Protein AF-A0A168PFU2-F1 (afdb_monomer_lite)

Organism: Absidia glauca (NCBI:txid4829)

Structure (mmCIF, N/CA/C/O backbone):
data_AF-A0A168PFU2-F1
#
_entry.id   AF-A0A168PFU2-F1
#
loop_
_atom_site.group_PDB
_atom_site.id
_atom_site.type_symbol
_atom_site.label_atom_id
_atom_site.label_alt_id
_atom_site.label_comp_id
_atom_site.label_asym_id
_atom_site.label_entity_id
_atom_site.label_seq_id
_atom_site.pdbx_PDB_ins_code
_atom_site.Cartn_x
_atom_site.Cartn_y
_atom_site.Cartn_z
_atom_site.occupancy
_atom_site.B_iso_or_equiv
_atom_site.auth_seq_id
_atom_site.auth_comp_id
_atom_site.auth_asym_id
_atom_site.auth_atom_id
_atom_site.pdbx_PDB_model_num
ATOM 1 N N . MET A 1 1 ? 5.784 -24.349 9.246 1.00 39.31 1 MET A N 1
ATOM 2 C CA . MET A 1 1 ? 5.633 -22.880 9.315 1.00 39.31 1 MET A CA 1
ATOM 3 C C . MET A 1 1 ? 5.345 -22.385 7.909 1.00 39.31 1 MET A C 1
ATOM 5 O O . MET A 1 1 ? 6.235 -22.406 7.074 1.00 39.31 1 MET A O 1
ATOM 9 N N . THR A 1 2 ? 4.092 -22.064 7.595 1.00 44.00 2 THR A N 1
ATOM 10 C CA . THR A 1 2 ? 3.728 -21.506 6.287 1.00 44.00 2 THR A CA 1
ATOM 11 C C . THR A 1 2 ? 4.216 -20.063 6.241 1.00 44.00 2 THR A C 1
ATOM 13 O O . THR A 1 2 ? 3.735 -19.242 7.022 1.00 44.00 2 THR A O 1
ATOM 16 N N . HIS A 1 3 ? 5.179 -19.749 5.374 1.00 52.88 3 HIS A N 1
ATOM 17 C CA . HIS A 1 3 ? 5.513 -18.361 5.071 1.00 52.88 3 HIS A CA 1
ATOM 18 C C . HIS A 1 3 ? 4.247 -17.691 4.533 1.00 52.88 3 HIS A C 1
ATOM 20 O O . HIS A 1 3 ? 3.799 -17.985 3.427 1.00 52.88 3 HIS A O 1
ATOM 26 N N . SER A 1 4 ? 3.616 -16.845 5.343 1.00 64.62 4 SER A N 1
ATOM 27 C CA . SER A 1 4 ? 2.518 -16.016 4.876 1.00 64.62 4 SER A CA 1
ATOM 28 C C . SER A 1 4 ? 3.101 -15.039 3.855 1.00 64.62 4 SER A C 1
ATOM 30 O O . SER A 1 4 ? 3.954 -14.216 4.186 1.00 64.62 4 SER A O 1
ATOM 32 N N . ASN A 1 5 ? 2.681 -15.168 2.594 1.00 76.50 5 ASN A N 1
ATOM 33 C CA . ASN A 1 5 ? 3.020 -14.254 1.500 1.00 76.50 5 ASN A CA 1
ATOM 34 C C . ASN A 1 5 ? 2.339 -12.895 1.733 1.00 76.50 5 ASN A C 1
ATOM 36 O O . ASN A 1 5 ? 1.394 -12.518 1.044 1.00 76.50 5 ASN A O 1
ATOM 40 N N . VAL A 1 6 ? 2.769 -12.178 2.769 1.00 87.38 6 VAL A N 1
ATOM 41 C CA . VAL A 1 6 ? 2.272 -10.842 3.087 1.00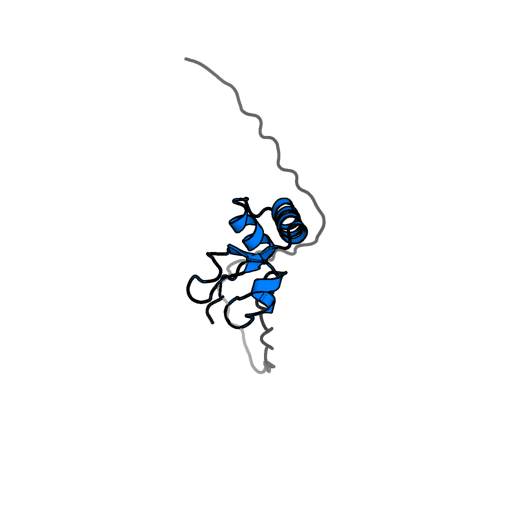 87.38 6 VAL A CA 1
ATOM 42 C C . VAL A 1 6 ? 3.024 -9.844 2.219 1.00 87.38 6 VAL A C 1
ATOM 44 O O . VAL A 1 6 ? 4.255 -9.781 2.246 1.00 87.38 6 VAL A O 1
ATOM 47 N N . LEU A 1 7 ? 2.278 -9.052 1.454 1.00 93.00 7 LEU A N 1
ATOM 48 C CA . LEU A 1 7 ? 2.841 -7.972 0.654 1.00 93.00 7 LEU A CA 1
ATOM 49 C C . LEU A 1 7 ? 3.482 -6.909 1.550 1.00 93.00 7 LEU A C 1
ATOM 51 O O . LEU A 1 7 ? 3.037 -6.642 2.662 1.00 93.00 7 LEU A O 1
ATOM 55 N N . THR A 1 8 ? 4.506 -6.234 1.046 1.00 95.19 8 THR A N 1
ATOM 56 C CA . THR A 1 8 ? 4.951 -4.979 1.664 1.00 95.19 8 THR A CA 1
ATOM 57 C C . THR A 1 8 ? 3.962 -3.858 1.385 1.00 95.19 8 THR A C 1
ATOM 59 O O . THR A 1 8 ? 3.278 -3.867 0.362 1.00 95.19 8 THR A O 1
ATOM 62 N N . LEU A 1 9 ? 3.972 -2.819 2.221 1.00 96.25 9 LEU A N 1
ATOM 63 C CA . LEU A 1 9 ? 3.151 -1.625 2.022 1.00 96.25 9 LEU A CA 1
ATOM 64 C C . LEU A 1 9 ? 3.337 -1.033 0.621 1.00 96.25 9 LEU A C 1
ATOM 66 O O . LEU A 1 9 ? 2.360 -0.704 -0.035 1.00 96.25 9 LEU A O 1
ATOM 70 N N . GLY A 1 10 ? 4.577 -0.949 0.129 1.00 96.38 10 GLY A N 1
ATOM 71 C CA . GLY A 1 10 ? 4.838 -0.442 -1.220 1.00 96.38 10 GLY A CA 1
ATOM 72 C C . GLY A 1 10 ? 4.195 -1.295 -2.318 1.00 96.38 10 GLY A C 1
ATOM 73 O O . GLY A 1 10 ? 3.619 -0.744 -3.247 1.00 96.38 10 GLY A O 1
ATOM 74 N N . GLN A 1 11 ? 4.266 -2.627 -2.205 1.00 96.31 11 GLN A N 1
ATOM 75 C CA . GLN A 1 11 ? 3.619 -3.537 -3.163 1.00 96.31 11 GLN A CA 1
ATOM 76 C C . GLN A 1 11 ? 2.095 -3.418 -3.099 1.00 96.31 11 GLN A C 1
ATOM 78 O O . GLN A 1 11 ? 1.446 -3.354 -4.136 1.00 96.31 11 GLN A O 1
ATOM 83 N N . ALA A 1 12 ? 1.533 -3.328 -1.894 1.00 96.94 12 ALA A N 1
ATOM 84 C CA . ALA A 1 12 ? 0.101 -3.158 -1.707 1.00 96.94 12 ALA A CA 1
ATOM 85 C C . ALA A 1 12 ? -0.395 -1.822 -2.286 1.00 96.94 12 ALA A C 1
ATOM 87 O O . ALA A 1 12 ? -1.406 -1.796 -2.979 1.00 96.94 12 ALA A O 1
ATOM 88 N N . CYS A 1 13 ? 0.333 -0.718 -2.074 1.00 97.75 13 CYS A N 1
ATOM 89 C CA . CYS A 1 13 ? 0.005 0.573 -2.687 1.00 97.75 13 CYS A CA 1
ATOM 90 C C . CYS A 1 13 ? 0.010 0.506 -4.220 1.00 97.75 13 CYS A C 1
ATOM 92 O O . CYS A 1 13 ? -0.842 1.124 -4.849 1.00 97.75 13 CYS A O 1
ATOM 94 N N . CYS A 1 14 ? 0.949 -0.235 -4.817 1.00 98.00 14 CYS A N 1
ATOM 95 C CA . CYS A 1 14 ? 0.964 -0.461 -6.260 1.00 98.00 14 CYS A CA 1
ATOM 96 C C . CYS A 1 14 ? -0.298 -1.187 -6.733 1.00 98.00 14 CYS A C 1
ATOM 98 O O . CYS A 1 14 ? -0.918 -0.718 -7.677 1.00 98.00 14 CYS A O 1
ATOM 100 N N . LEU A 1 15 ? -0.719 -2.259 -6.054 1.00 97.12 15 LEU A N 1
ATOM 101 C CA . LEU A 1 15 ? -1.943 -2.984 -6.417 1.00 97.12 15 LEU A CA 1
ATOM 102 C C . LEU A 1 15 ? -3.195 -2.104 -6.333 1.00 97.12 15 LEU A C 1
ATOM 104 O O . LEU A 1 15 ? -4.015 -2.124 -7.241 1.00 97.12 15 LEU A O 1
ATOM 108 N N . VAL A 1 16 ? -3.318 -1.288 -5.282 1.00 97.50 16 VAL A N 1
ATOM 109 C CA . VAL A 1 16 ? -4.457 -0.365 -5.124 1.00 97.50 16 VAL A CA 1
ATOM 110 C C . VAL A 1 16 ? -4.541 0.662 -6.257 1.00 97.50 16 VAL A C 1
ATOM 112 O O . VAL A 1 16 ? -5.635 1.085 -6.620 1.00 97.50 16 VAL A O 1
ATOM 115 N N . LEU A 1 17 ? -3.397 1.082 -6.797 1.00 97.75 17 LEU A N 1
ATOM 116 C CA . LEU A 1 17 ? -3.313 2.064 -7.881 1.00 97.75 17 LEU A CA 1
ATOM 117 C C . LEU A 1 17 ? -3.190 1.427 -9.274 1.00 97.75 17 LEU A C 1
ATOM 119 O O . LEU A 1 17 ? -2.933 2.156 -10.228 1.00 97.75 17 LEU A O 1
ATOM 123 N N . ASP A 1 18 ? -3.336 0.104 -9.385 1.00 97.38 18 ASP A N 1
ATOM 124 C CA . ASP A 1 18 ? -3.149 -0.658 -10.627 1.00 97.38 18 ASP A CA 1
ATOM 125 C C . ASP A 1 18 ? -1.775 -0.420 -11.295 1.00 97.38 18 ASP A C 1
ATOM 127 O O . ASP A 1 18 ? -1.637 -0.161 -12.489 1.00 97.38 18 ASP A O 1
ATOM 131 N N . LEU A 1 19 ? -0.713 -0.459 -10.484 1.00 97.50 19 LEU A N 1
ATOM 132 C CA . LEU A 1 19 ? 0.673 -0.274 -10.911 1.00 97.50 19 LEU A CA 1
ATOM 133 C C . LEU A 1 19 ? 1.483 -1.566 -10.772 1.00 97.50 19 LEU A C 1
ATOM 135 O O . LEU A 1 19 ? 1.370 -2.304 -9.793 1.00 97.50 19 LEU A O 1
ATOM 139 N N . VAL A 1 20 ? 2.427 -1.774 -11.693 1.00 97.31 20 VAL A N 1
ATOM 140 C CA . VAL A 1 20 ? 3.448 -2.826 -11.560 1.00 97.31 20 VAL A CA 1
ATOM 141 C C . VAL A 1 20 ? 4.377 -2.486 -10.379 1.00 97.31 20 VAL A C 1
ATOM 143 O O . VAL A 1 20 ? 4.870 -1.355 -10.321 1.00 97.31 20 VAL A O 1
ATOM 146 N N . PRO A 1 21 ? 4.675 -3.421 -9.452 1.00 95.62 21 PRO A N 1
ATOM 147 C CA . PRO A 1 21 ? 5.403 -3.144 -8.209 1.00 95.62 21 PRO A CA 1
ATOM 148 C C . PRO A 1 21 ? 6.929 -3.013 -8.392 1.00 95.62 21 PRO A C 1
ATOM 150 O O . PRO A 1 21 ? 7.715 -3.680 -7.716 1.00 95.62 21 PRO A O 1
ATOM 153 N N . THR A 1 22 ? 7.365 -2.123 -9.284 1.00 96.88 22 THR A N 1
ATOM 154 C CA . THR A 1 22 ? 8.770 -1.702 -9.413 1.00 96.88 22 THR A CA 1
ATOM 155 C C . THR A 1 22 ? 9.189 -0.837 -8.218 1.00 96.88 22 THR A C 1
ATOM 157 O O . THR A 1 22 ? 8.346 -0.278 -7.518 1.00 96.88 22 THR A O 1
ATOM 160 N N . ASN A 1 23 ? 10.492 -0.691 -7.957 1.00 95.44 23 ASN A N 1
ATOM 161 C CA . ASN A 1 23 ? 10.966 0.121 -6.825 1.00 95.44 23 ASN A CA 1
ATOM 162 C C . ASN A 1 23 ? 10.500 1.585 -6.902 1.00 95.44 23 ASN A C 1
ATOM 164 O O . ASN A 1 23 ? 10.068 2.139 -5.893 1.00 95.44 23 ASN A O 1
ATOM 168 N N . GLU A 1 24 ? 10.528 2.175 -8.097 1.00 97.62 24 GLU A N 1
ATOM 169 C CA . GLU A 1 24 ? 10.049 3.537 -8.342 1.00 97.62 24 GLU A CA 1
ATOM 170 C C . GLU A 1 24 ? 8.540 3.656 -8.093 1.00 97.62 24 GLU A C 1
ATOM 172 O O . GLU A 1 24 ? 8.098 4.510 -7.321 1.00 97.62 24 GLU A O 1
ATOM 177 N N . ASN A 1 25 ? 7.747 2.741 -8.661 1.00 98.00 25 ASN A N 1
ATOM 178 C CA . ASN A 1 25 ? 6.298 2.752 -8.488 1.00 98.00 25 ASN A CA 1
ATOM 179 C C . ASN A 1 25 ? 5.901 2.549 -7.027 1.00 98.00 25 ASN A C 1
ATOM 181 O O . ASN A 1 25 ? 4.972 3.196 -6.559 1.00 98.00 25 ASN A O 1
ATOM 185 N N . ARG A 1 26 ? 6.618 1.706 -6.277 1.00 97.12 26 ARG A N 1
ATOM 186 C CA . ARG A 1 26 ? 6.357 1.483 -4.846 1.00 97.12 26 ARG A CA 1
ATOM 187 C C . ARG A 1 26 ? 6.548 2.756 -4.027 1.00 97.12 26 ARG A C 1
ATOM 189 O O . ARG A 1 26 ? 5.773 2.996 -3.103 1.00 97.12 26 ARG A O 1
ATOM 196 N N . LEU A 1 27 ? 7.562 3.563 -4.343 1.00 96.88 27 LEU A N 1
ATOM 197 C CA . LEU A 1 27 ? 7.788 4.847 -3.678 1.00 96.88 27 LEU A CA 1
ATOM 198 C C . LEU A 1 27 ? 6.697 5.853 -4.068 1.00 96.88 27 LEU A C 1
ATOM 200 O O . LEU A 1 27 ? 5.997 6.368 -3.196 1.00 96.88 27 LEU A O 1
ATOM 204 N N . ARG A 1 28 ? 6.475 6.030 -5.375 1.00 97.81 28 ARG A N 1
ATOM 205 C CA . ARG A 1 28 ? 5.470 6.952 -5.917 1.00 97.81 28 ARG A CA 1
ATOM 206 C C . ARG A 1 28 ? 4.055 6.630 -5.433 1.00 97.81 28 ARG A C 1
ATOM 208 O O . ARG A 1 28 ? 3.306 7.536 -5.076 1.00 97.81 28 ARG A O 1
ATOM 215 N N . ALA A 1 29 ? 3.677 5.355 -5.390 1.00 97.88 29 ALA A N 1
ATOM 216 C CA . ALA A 1 29 ? 2.360 4.911 -4.942 1.00 97.88 29 ALA A CA 1
ATOM 217 C C . ALA A 1 29 ? 2.130 5.219 -3.458 1.00 97.88 29 ALA A C 1
ATOM 219 O O . ALA A 1 29 ? 1.062 5.704 -3.080 1.00 97.88 29 ALA A O 1
ATOM 220 N N . LYS A 1 30 ? 3.146 4.987 -2.613 1.00 97.25 30 LYS A N 1
ATOM 221 C CA . LYS A 1 30 ? 3.091 5.340 -1.187 1.00 97.25 30 LYS A CA 1
ATOM 222 C C . LYS A 1 30 ? 2.893 6.838 -0.987 1.00 97.25 30 LYS A C 1
ATOM 224 O O . LYS A 1 30 ? 2.032 7.223 -0.201 1.00 97.25 30 LYS A O 1
ATOM 229 N N . GLU A 1 31 ? 3.668 7.662 -1.684 1.00 97.62 31 GLU A N 1
ATOM 230 C CA . GLU A 1 31 ? 3.554 9.122 -1.601 1.00 97.62 31 GLU A CA 1
ATOM 231 C C . GLU A 1 31 ? 2.191 9.605 -2.095 1.00 97.62 31 GLU A C 1
ATOM 233 O O . GLU A 1 31 ? 1.533 10.385 -1.413 1.00 97.62 31 GLU A O 1
ATOM 238 N N . THR A 1 32 ? 1.723 9.072 -3.226 1.00 98.06 32 THR A N 1
ATOM 239 C CA . THR A 1 32 ? 0.426 9.429 -3.817 1.00 98.06 32 THR A CA 1
ATOM 240 C C . THR A 1 32 ? -0.709 9.218 -2.820 1.00 98.06 32 THR A C 1
ATOM 242 O O . THR A 1 32 ? -1.459 10.153 -2.551 1.00 98.06 32 THR A O 1
ATOM 245 N N . LEU A 1 33 ? -0.803 8.027 -2.218 1.00 97.44 33 LEU A N 1
ATOM 246 C CA . LEU A 1 33 ? -1.849 7.719 -1.239 1.00 97.44 33 LEU A CA 1
ATOM 247 C C . LEU A 1 33 ? -1.689 8.529 0.054 1.00 97.44 33 LEU A C 1
ATOM 249 O O . LEU A 1 33 ? -2.679 9.015 0.602 1.00 97.44 33 LEU A O 1
ATOM 253 N N . ALA A 1 34 ? -0.454 8.728 0.523 1.00 96.00 34 ALA A N 1
ATOM 254 C CA . ALA A 1 34 ? -0.192 9.511 1.725 1.00 96.00 34 ALA A CA 1
ATOM 255 C C . ALA A 1 34 ? -0.610 10.982 1.569 1.00 96.00 34 ALA A C 1
ATOM 257 O O . ALA A 1 34 ? -1.204 11.528 2.503 1.00 96.00 34 ALA A O 1
ATOM 258 N N . ASN A 1 35 ? -0.352 11.586 0.406 1.00 97.25 35 ASN A N 1
ATOM 259 C CA . ASN A 1 35 ? -0.663 12.986 0.103 1.00 97.25 35 ASN A CA 1
ATOM 260 C C . ASN A 1 35 ? -2.170 13.269 0.089 1.00 97.25 35 ASN A C 1
ATOM 262 O O . ASN A 1 35 ? -2.593 14.354 0.476 1.00 97.25 35 ASN A O 1
ATOM 266 N N . ILE A 1 36 ? -2.986 12.285 -0.295 1.00 96.62 36 ILE A N 1
ATOM 267 C CA . ILE A 1 36 ? -4.454 12.388 -0.275 1.00 96.62 36 ILE A CA 1
ATOM 268 C C . ILE A 1 36 ? -5.078 11.886 1.039 1.00 96.62 36 ILE A C 1
ATOM 270 O O . ILE A 1 36 ? -6.295 11.758 1.146 1.00 96.62 36 ILE A O 1
ATOM 274 N N . GLY A 1 37 ? -4.260 11.588 2.056 1.00 96.31 37 GLY A N 1
ATOM 275 C CA . GLY A 1 37 ? -4.734 11.158 3.375 1.00 96.31 37 GLY A CA 1
ATOM 276 C C . GLY A 1 37 ? -5.264 9.721 3.432 1.00 96.31 37 GLY A C 1
ATOM 277 O O . GLY A 1 37 ? -5.927 9.346 4.406 1.00 96.31 37 GLY A O 1
ATOM 278 N N . LEU A 1 38 ? -4.960 8.903 2.423 1.00 97.56 38 LEU A N 1
ATOM 279 C CA . LEU A 1 38 ? -5.305 7.488 2.393 1.00 97.56 38 LEU A CA 1
ATOM 280 C C . LEU A 1 38 ? -4.152 6.631 2.926 1.00 97.56 38 LEU A C 1
ATOM 282 O O . LEU A 1 38 ? -2.982 7.020 2.940 1.00 97.56 38 LEU A O 1
ATOM 286 N N . THR A 1 39 ? -4.502 5.443 3.400 1.00 96.44 39 THR A N 1
ATOM 287 C CA . THR A 1 39 ? -3.561 4.386 3.749 1.00 96.44 39 THR A CA 1
ATOM 288 C C . THR A 1 39 ? -4.039 3.072 3.162 1.00 96.44 39 THR A C 1
ATOM 290 O O . THR A 1 39 ? -5.241 2.817 3.083 1.00 96.44 39 THR A O 1
ATOM 293 N N . THR A 1 40 ? -3.090 2.241 2.757 1.00 97.25 40 THR A N 1
ATOM 294 C CA . THR A 1 40 ? -3.376 0.914 2.221 1.00 97.25 40 THR A CA 1
ATOM 295 C C . THR A 1 40 ? -3.447 -0.090 3.356 1.00 97.25 40 THR A C 1
ATOM 297 O O . THR A 1 40 ? -2.510 -0.195 4.151 1.00 97.25 40 THR A O 1
ATOM 300 N N . ILE A 1 41 ? -4.554 -0.819 3.427 1.00 96.69 41 ILE A N 1
ATOM 301 C CA . ILE A 1 41 ? -4.820 -1.835 4.444 1.00 96.69 41 ILE A CA 1
ATOM 302 C C . ILE A 1 41 ? -5.467 -3.063 3.801 1.00 96.69 41 ILE A C 1
ATOM 304 O O . ILE A 1 41 ? -5.797 -3.057 2.615 1.00 96.69 41 ILE A O 1
ATOM 308 N N . TYR A 1 42 ? -5.626 -4.123 4.585 1.00 95.50 42 TYR A N 1
ATOM 309 C CA . TYR A 1 42 ? -6.405 -5.298 4.212 1.00 95.50 42 TYR A CA 1
ATOM 310 C C . TYR A 1 42 ? -7.292 -5.746 5.374 1.00 95.50 42 TYR A C 1
ATOM 312 O O . TYR A 1 42 ? -7.036 -5.427 6.539 1.00 95.50 42 TYR A O 1
ATOM 320 N N . MET A 1 43 ? -8.344 -6.494 5.055 1.00 93.75 43 MET A N 1
ATOM 321 C CA . MET A 1 43 ? -9.189 -7.167 6.042 1.00 93.75 43 MET A CA 1
ATOM 322 C C . MET A 1 43 ? -8.765 -8.625 6.158 1.00 93.75 43 MET A C 1
ATOM 324 O O . MET A 1 43 ? -8.356 -9.237 5.174 1.00 93.75 43 MET A O 1
ATOM 328 N N . ARG A 1 44 ? -8.881 -9.205 7.356 1.00 89.69 44 ARG A N 1
ATOM 329 C CA . ARG A 1 44 ? -8.511 -10.611 7.585 1.00 89.69 44 ARG A CA 1
ATOM 330 C C . ARG A 1 44 ? -9.270 -11.574 6.670 1.00 89.69 44 ARG A C 1
ATOM 332 O O . ARG A 1 44 ? -8.696 -12.568 6.251 1.00 89.69 44 ARG A O 1
ATOM 339 N N . GLU A 1 45 ? -10.530 -11.260 6.384 1.00 90.75 45 GLU A N 1
ATOM 340 C CA . GLU A 1 45 ? -11.429 -12.085 5.571 1.00 90.75 45 GLU A CA 1
ATOM 341 C C . GLU A 1 45 ? -11.015 -12.140 4.095 1.00 90.75 45 GLU A C 1
ATOM 343 O O . GLU A 1 45 ? -11.106 -13.200 3.487 1.00 90.75 45 GLU A O 1
ATOM 348 N N . LEU A 1 46 ? -10.511 -11.028 3.547 1.00 90.94 46 LEU A N 1
ATOM 349 C CA . LEU A 1 46 ? -10.037 -10.933 2.157 1.00 90.94 46 LEU A CA 1
ATOM 350 C C . LEU A 1 46 ? -8.564 -11.353 2.017 1.00 90.94 46 LEU A C 1
ATOM 352 O O . LEU A 1 46 ? -8.124 -11.864 0.992 1.00 90.94 46 LEU A O 1
ATOM 356 N N . GLY A 1 47 ? -7.786 -11.165 3.083 1.00 91.50 47 GLY A N 1
ATOM 357 C CA . GLY A 1 47 ? -6.366 -11.487 3.119 1.00 91.50 47 GLY A CA 1
ATOM 358 C C . GLY A 1 47 ? -5.465 -10.400 2.512 1.00 91.50 47 GLY A C 1
ATOM 359 O O . GLY A 1 47 ? -5.928 -9.387 1.992 1.00 91.50 47 GLY A O 1
ATOM 360 N N . PRO A 1 48 ? -4.134 -10.576 2.600 1.00 92.25 48 PRO A N 1
ATOM 361 C CA . PRO A 1 48 ? -3.157 -9.543 2.246 1.00 92.25 48 PRO A CA 1
ATOM 362 C C . PRO A 1 48 ? -2.987 -9.325 0.734 1.00 92.25 48 PRO A C 1
ATOM 364 O O . PRO A 1 48 ? -2.281 -8.400 0.341 1.00 92.25 48 PRO A O 1
ATOM 367 N N . LEU A 1 49 ? -3.573 -10.179 -0.108 1.00 93.19 49 LEU A N 1
ATOM 368 C CA . LEU A 1 49 ? -3.482 -10.079 -1.569 1.00 93.19 49 LEU A CA 1
ATOM 369 C C . LEU A 1 49 ? -4.589 -9.213 -2.181 1.00 93.19 49 LEU A C 1
ATOM 371 O O . LEU A 1 49 ? -4.489 -8.859 -3.351 1.00 93.19 49 LEU A O 1
ATOM 375 N N . GLU A 1 50 ? -5.581 -8.817 -1.382 1.00 94.50 50 GLU A N 1
ATOM 376 C CA . GLU A 1 50 ? -6.655 -7.905 -1.780 1.00 94.50 50 GLU A CA 1
ATOM 377 C C . GLU A 1 50 ? -6.574 -6.594 -0.973 1.00 94.50 50 GLU A C 1
ATOM 379 O O . GLU A 1 50 ? -7.391 -6.335 -0.083 1.00 94.50 50 GLU A O 1
ATOM 384 N N . PRO A 1 51 ? -5.541 -5.762 -1.210 1.00 96.12 51 PRO A N 1
ATOM 385 C CA . PRO A 1 51 ? -5.411 -4.484 -0.529 1.00 96.12 51 PRO A CA 1
ATOM 386 C C . PRO A 1 51 ? -6.429 -3.464 -1.043 1.00 96.12 51 PRO A C 1
ATOM 388 O O . PRO A 1 51 ? -6.762 -3.430 -2.226 1.00 96.12 51 PRO A O 1
ATOM 391 N N . PHE A 1 52 ? -6.833 -2.543 -0.170 1.00 96.81 52 PHE A N 1
ATOM 392 C CA . PHE A 1 52 ? -7.610 -1.367 -0.555 1.00 96.81 52 PHE A CA 1
ATOM 393 C C . PHE A 1 52 ? -7.154 -0.117 0.201 1.00 96.81 52 PHE A C 1
ATOM 395 O O . PHE A 1 52 ? -6.536 -0.192 1.269 1.00 96.81 52 PHE A O 1
ATOM 402 N N . ALA A 1 53 ? -7.442 1.054 -0.371 1.00 97.12 53 ALA A N 1
ATOM 403 C CA . ALA A 1 53 ? -7.181 2.332 0.276 1.00 97.12 53 ALA A CA 1
ATOM 404 C C . ALA A 1 53 ? -8.364 2.758 1.147 1.00 97.12 53 ALA A C 1
ATOM 406 O O . ALA A 1 53 ? -9.515 2.761 0.713 1.00 97.12 53 ALA A O 1
ATOM 407 N N . LEU A 1 54 ? -8.060 3.192 2.367 1.00 97.00 54 LEU A N 1
ATOM 408 C CA . LEU A 1 54 ? -9.029 3.772 3.286 1.00 97.00 54 LEU A CA 1
ATOM 409 C C . LEU A 1 54 ? -8.457 5.038 3.926 1.00 97.00 54 LEU A C 1
ATOM 411 O O . LEU A 1 54 ? -7.246 5.173 4.100 1.00 97.00 54 LEU A O 1
ATOM 415 N N . ALA A 1 55 ? -9.324 5.985 4.283 1.00 97.12 55 ALA A N 1
ATOM 416 C CA . ALA A 1 55 ? -8.905 7.189 4.992 1.00 97.12 55 ALA A CA 1
ATOM 417 C C . ALA A 1 55 ? -8.221 6.826 6.319 1.00 97.12 55 ALA A C 1
ATOM 419 O O . ALA A 1 55 ? -8.778 6.058 7.108 1.00 97.12 55 ALA A O 1
ATOM 420 N N . LYS A 1 56 ? -7.055 7.427 6.596 1.00 95.19 56 LYS A N 1
ATOM 421 C CA . LYS A 1 56 ? -6.288 7.176 7.834 1.00 95.19 56 LYS A CA 1
ATOM 422 C C . LYS A 1 56 ? -7.155 7.318 9.088 1.00 95.19 56 LYS A C 1
ATOM 424 O O . LYS A 1 56 ? -7.230 6.404 9.896 1.00 95.19 56 LYS A O 1
ATOM 429 N N . SER A 1 57 ? -7.961 8.378 9.153 1.00 95.69 57 SER A N 1
ATOM 430 C CA . SER A 1 57 ? -8.873 8.638 10.27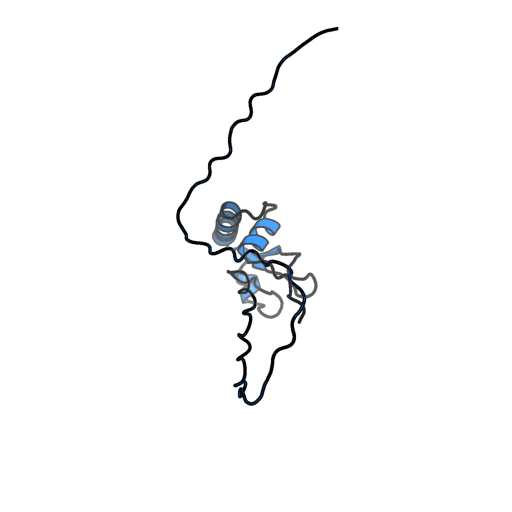4 1.00 95.69 57 SER A CA 1
ATOM 431 C C . SER A 1 57 ? -9.935 7.553 10.504 1.00 95.69 57 SER A C 1
ATOM 433 O O . SER A 1 57 ? -10.432 7.407 11.620 1.00 95.69 57 SER A O 1
ATOM 435 N N . LYS A 1 58 ? -10.322 6.789 9.474 1.00 95.50 58 LYS A N 1
ATOM 436 C CA . LYS A 1 58 ? -11.253 5.656 9.608 1.00 95.50 58 LYS A CA 1
ATOM 437 C C . LYS A 1 58 ? -10.549 4.410 10.135 1.00 95.50 58 LYS A C 1
ATOM 439 O O . LYS A 1 58 ? -11.155 3.690 10.932 1.00 95.50 58 LYS A O 1
ATOM 444 N N . VAL A 1 59 ? -9.303 4.197 9.711 1.00 95.06 59 VAL A N 1
ATOM 445 C CA . VAL A 1 59 ? -8.434 3.123 10.206 1.00 95.06 59 VAL A CA 1
ATOM 446 C C . VAL A 1 59 ? -8.119 3.343 11.684 1.00 95.06 59 VAL A C 1
ATOM 448 O O . VAL A 1 59 ? -8.369 2.452 12.490 1.00 95.06 59 VAL A O 1
ATOM 451 N N . ASP A 1 60 ? -7.709 4.557 12.057 1.00 93.75 60 ASP A N 1
ATOM 452 C CA . ASP A 1 60 ? -7.340 4.914 13.435 1.00 93.75 60 ASP A CA 1
ATOM 453 C C . ASP A 1 60 ? -8.505 4.742 14.424 1.00 93.75 60 ASP A C 1
ATOM 455 O O . ASP A 1 60 ? -8.308 4.390 15.584 1.00 93.75 60 ASP A O 1
ATOM 459 N N . ARG A 1 61 ? -9.745 4.954 13.963 1.00 96.00 61 ARG A N 1
ATOM 460 C CA . ARG A 1 61 ? -10.956 4.752 14.775 1.00 96.00 61 ARG A CA 1
ATOM 461 C C . ARG A 1 61 ? -11.308 3.280 14.993 1.00 96.00 61 ARG A C 1
ATOM 463 O O . ARG A 1 61 ? -12.058 2.992 15.918 1.00 96.00 61 ARG A O 1
ATOM 470 N N . ASN A 1 62 ? -10.829 2.366 14.146 1.00 92.56 62 ASN A N 1
ATOM 471 C CA . ASN A 1 62 ? -11.196 0.946 14.185 1.00 92.56 62 ASN A CA 1
ATOM 472 C C . ASN A 1 62 ? -9.969 0.040 13.961 1.00 92.56 62 ASN A C 1
ATOM 474 O O . ASN A 1 62 ? -9.914 -0.689 12.965 1.00 92.56 62 ASN A O 1
ATOM 478 N N . PRO A 1 63 ? -8.993 0.034 14.885 1.00 88.38 63 PRO A N 1
ATOM 479 C CA . PRO A 1 63 ? -7.725 -0.678 14.698 1.00 88.38 63 PRO A CA 1
ATOM 480 C C . PRO A 1 63 ? -7.863 -2.210 14.669 1.00 88.38 63 PRO A C 1
ATOM 482 O O . PRO A 1 63 ? -6.943 -2.901 14.247 1.00 88.38 63 PRO A O 1
ATOM 485 N N . PHE A 1 64 ? -8.998 -2.760 15.111 1.00 90.31 64 PHE A N 1
ATOM 486 C CA . PHE A 1 64 ? -9.233 -4.210 15.145 1.00 90.31 64 PHE A CA 1
ATOM 487 C C . PHE A 1 64 ? -9.743 -4.786 13.821 1.00 90.31 64 PHE A C 1
ATOM 489 O O . PHE A 1 64 ? -9.658 -5.994 13.611 1.00 90.31 64 PHE A O 1
ATOM 496 N N . LEU A 1 65 ? -10.293 -3.935 12.951 1.00 93.19 65 LEU A N 1
ATOM 497 C CA . LEU A 1 65 ? -10.904 -4.357 11.691 1.00 93.19 65 LEU A CA 1
ATOM 498 C C . LEU A 1 65 ? -9.900 -4.353 10.533 1.00 93.19 65 LEU A C 1
ATOM 500 O O . LEU A 1 65 ? -9.973 -5.191 9.636 1.00 93.19 65 LEU A O 1
ATOM 504 N N . TYR A 1 66 ? -8.968 -3.402 10.558 1.00 94.94 66 TYR A N 1
ATOM 505 C CA . TYR A 1 66 ? -8.051 -3.138 9.458 1.00 94.94 66 TYR A CA 1
ATOM 506 C C . TYR A 1 66 ? -6.627 -3.529 9.831 1.00 94.94 66 TYR A C 1
ATOM 508 O O . TYR A 1 66 ? -6.106 -3.120 10.867 1.00 94.94 66 TYR A O 1
ATOM 516 N N . HIS A 1 67 ? -5.976 -4.281 8.952 1.00 93.94 67 HIS A N 1
ATOM 517 C CA . HIS A 1 67 ? -4.593 -4.694 9.119 1.00 93.94 67 HIS A CA 1
ATOM 518 C C . HIS A 1 67 ? -3.672 -3.883 8.205 1.00 93.94 67 HIS A C 1
ATOM 520 O O . HIS A 1 67 ? -3.928 -3.722 7.011 1.00 93.94 67 HIS A O 1
ATOM 526 N N . ALA A 1 68 ? -2.581 -3.374 8.776 1.00 93.19 68 ALA A N 1
ATOM 527 C CA . ALA A 1 68 ? -1.554 -2.652 8.038 1.00 93.19 68 ALA A CA 1
ATOM 528 C C . ALA A 1 68 ? -0.523 -3.611 7.427 1.00 93.19 68 ALA A C 1
ATOM 530 O O . ALA A 1 68 ? -0.213 -4.666 7.987 1.00 93.19 68 ALA A O 1
ATOM 531 N N . PHE A 1 69 ? 0.042 -3.213 6.290 1.00 94.56 69 PHE A N 1
ATOM 532 C CA . PHE A 1 69 ? 1.145 -3.926 5.656 1.00 94.56 69 PHE A CA 1
ATOM 533 C C . PHE A 1 69 ? 2.501 -3.521 6.254 1.00 94.56 69 PHE A C 1
ATOM 535 O O . PHE A 1 69 ? 2.702 -2.346 6.579 1.00 94.56 69 PHE A O 1
ATOM 542 N N . PRO A 1 70 ? 3.469 -4.448 6.354 1.00 92.94 70 PRO A N 1
ATOM 543 C CA . PRO A 1 70 ? 4.811 -4.127 6.819 1.00 92.94 70 PRO A CA 1
ATOM 544 C C . PRO A 1 70 ? 5.551 -3.217 5.817 1.00 92.94 70 PRO A C 1
ATOM 546 O O . PRO A 1 70 ? 5.379 -3.353 4.601 1.00 92.94 70 PRO A O 1
ATOM 549 N N . PRO A 1 71 ? 6.410 -2.294 6.284 1.00 89.50 71 PRO A N 1
ATOM 550 C CA . PRO A 1 71 ? 7.142 -1.382 5.403 1.00 89.50 71 PRO A CA 1
ATOM 551 C C . PRO A 1 71 ? 8.217 -2.097 4.574 1.00 89.50 71 PRO A C 1
ATOM 553 O O . PRO A 1 71 ? 8.444 -1.738 3.417 1.00 89.50 71 PRO A O 1
ATOM 556 N N . THR A 1 72 ? 8.855 -3.114 5.150 1.00 81.81 72 THR A N 1
ATOM 557 C CA . THR A 1 72 ? 9.900 -3.936 4.534 1.00 81.81 72 THR A CA 1
ATOM 558 C C . THR A 1 72 ? 9.461 -5.396 4.493 1.00 81.81 72 THR A C 1
ATOM 560 O O . THR A 1 72 ? 8.698 -5.814 5.369 1.00 81.81 72 THR A O 1
ATOM 563 N N . PRO A 1 73 ? 9.925 -6.190 3.512 1.00 73.81 73 PRO A N 1
ATOM 564 C CA . PRO A 1 73 ? 9.668 -7.625 3.514 1.00 73.81 73 PRO A CA 1
ATOM 565 C C . PRO A 1 73 ? 10.184 -8.262 4.814 1.00 73.81 73 PRO A C 1
ATOM 567 O O . PRO A 1 73 ? 11.163 -7.760 5.379 1.00 73.81 73 PRO A O 1
ATOM 570 N N . PRO A 1 74 ? 9.564 -9.353 5.298 1.00 71.50 74 PRO A N 1
ATOM 571 C CA . PRO A 1 74 ? 10.145 -10.135 6.382 1.00 71.50 74 PRO A CA 1
ATOM 572 C C . PRO A 1 74 ? 11.553 -10.601 5.986 1.00 71.50 74 PRO A C 1
ATOM 574 O O . PRO A 1 74 ? 11.797 -10.960 4.833 1.00 71.50 74 PRO A O 1
ATOM 577 N N . GLY A 1 75 ? 12.488 -10.550 6.939 1.00 70.50 75 GLY A N 1
ATOM 578 C CA . GLY A 1 75 ? 13.866 -10.978 6.707 1.00 70.50 75 GLY A CA 1
ATOM 579 C C . GLY A 1 75 ? 13.934 -12.449 6.297 1.00 70.50 75 GLY A C 1
ATOM 580 O O . GLY A 1 75 ? 1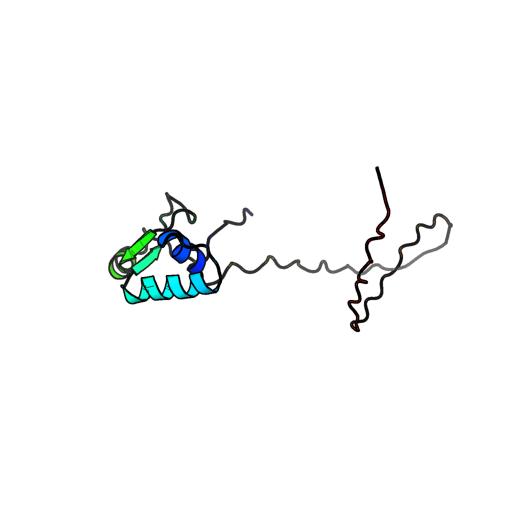3.122 -13.262 6.744 1.00 70.50 75 GLY A O 1
ATOM 581 N N . SER A 1 76 ? 14.907 -12.787 5.451 1.00 74.88 76 SER A N 1
ATOM 582 C CA . SER A 1 76 ? 15.140 -14.170 5.037 1.00 74.88 76 SER A CA 1
ATOM 583 C C . SER A 1 76 ? 15.387 -15.072 6.255 1.00 74.88 76 SER A C 1
ATOM 585 O O . SER A 1 76 ? 16.028 -14.629 7.217 1.00 74.88 76 SER A O 1
ATOM 587 N N . PRO A 1 77 ? 14.911 -16.331 6.235 1.00 74.31 77 PRO A N 1
ATOM 588 C CA . PRO A 1 77 ? 15.229 -17.285 7.288 1.00 74.31 77 PRO A CA 1
ATOM 589 C C . PRO A 1 77 ? 16.750 -17.446 7.400 1.00 74.31 77 PRO A C 1
ATOM 591 O O . PRO A 1 77 ? 17.447 -17.607 6.399 1.00 74.31 77 PRO A O 1
ATOM 594 N N . LYS A 1 78 ? 17.269 -17.365 8.628 1.00 80.44 78 LYS A N 1
ATOM 595 C CA . LYS A 1 78 ? 18.682 -17.624 8.918 1.00 80.44 78 LYS A CA 1
ATOM 596 C C . LYS A 1 78 ? 18.877 -19.130 9.070 1.00 80.44 78 LYS A C 1
ATOM 598 O O . LYS A 1 78 ? 18.143 -19.757 9.829 1.00 80.44 78 LYS A O 1
ATOM 603 N N . ILE A 1 79 ? 19.867 -19.691 8.381 1.00 79.88 79 ILE A N 1
ATOM 604 C CA . ILE A 1 79 ? 20.337 -21.054 8.644 1.00 79.88 79 ILE A CA 1
ATOM 605 C C . ILE A 1 79 ? 21.169 -20.990 9.926 1.00 79.88 79 ILE A C 1
ATOM 607 O O . ILE A 1 79 ? 22.173 -20.280 9.980 1.00 79.88 79 ILE A O 1
ATOM 611 N N . SER A 1 80 ? 20.725 -21.673 10.978 1.00 77.50 80 SER A N 1
ATOM 612 C CA . SER A 1 80 ? 21.541 -21.896 12.171 1.00 77.50 80 SER A CA 1
ATOM 613 C C . SER A 1 80 ? 22.723 -22.775 11.769 1.00 77.50 80 SER A C 1
ATOM 615 O O . SER A 1 80 ? 22.508 -23.843 11.195 1.00 77.50 80 SER A O 1
ATOM 617 N N . ALA A 1 81 ? 23.953 -22.347 12.055 1.00 74.94 81 ALA A N 1
ATOM 618 C CA . ALA A 1 81 ? 25.106 -23.229 11.926 1.00 74.94 81 ALA A CA 1
ATOM 619 C C . ALA A 1 81 ? 24.902 -24.428 12.863 1.00 74.94 81 ALA A C 1
ATOM 621 O O . ALA A 1 81 ? 24.638 -24.250 14.054 1.00 74.94 81 ALA A O 1
ATOM 622 N N . ILE A 1 82 ? 24.969 -25.634 12.308 1.00 71.06 82 ILE A N 1
ATOM 623 C CA . ILE A 1 82 ? 25.044 -26.866 13.088 1.00 71.06 82 ILE A CA 1
ATOM 624 C C . ILE A 1 82 ? 26.451 -26.849 13.692 1.00 71.06 82 ILE A C 1
ATOM 626 O O . ILE A 1 82 ? 27.425 -26.759 12.952 1.00 71.06 82 ILE A O 1
ATOM 630 N N . SER A 1 83 ? 26.568 -26.818 15.019 1.00 63.00 83 SER A N 1
ATOM 631 C CA . SER A 1 83 ? 27.866 -26.982 15.671 1.00 63.00 83 SER A CA 1
ATOM 632 C C . SER A 1 83 ? 28.285 -28.437 15.493 1.00 63.00 83 SER A C 1
ATOM 634 O O . SER A 1 83 ? 27.650 -29.315 16.084 1.00 63.00 83 SER A O 1
ATOM 636 N N . ASP A 1 84 ? 29.306 -28.688 14.679 1.00 55.12 84 ASP A N 1
ATOM 637 C CA . ASP A 1 84 ? 29.970 -29.986 14.634 1.00 55.12 84 ASP A CA 1
ATOM 638 C C . ASP A 1 84 ? 30.504 -30.284 16.040 1.00 55.12 84 ASP A C 1
ATOM 640 O O . ASP A 1 84 ? 31.359 -29.573 16.571 1.00 55.12 84 ASP A O 1
ATOM 644 N N . GLY A 1 85 ? 29.890 -31.270 16.693 1.00 50.34 85 GLY A N 1
ATOM 645 C CA . GLY A 1 85 ? 30.371 -31.798 17.959 1.00 50.34 85 GLY A CA 1
ATOM 646 C C . GLY A 1 85 ? 31.708 -32.496 17.739 1.00 50.34 85 GLY A C 1
ATOM 647 O O . GLY A 1 85 ? 31.851 -33.251 16.780 1.00 50.34 85 GLY A O 1
ATOM 648 N N . ASP A 1 86 ? 32.647 -32.205 18.637 1.00 50.00 86 ASP A N 1
ATOM 649 C CA . ASP A 1 86 ? 33.945 -32.855 18.848 1.00 50.00 86 ASP A CA 1
ATOM 650 C C . ASP A 1 86 ? 33.955 -34.328 18.393 1.00 50.00 86 ASP A C 1
ATOM 652 O O . ASP A 1 86 ? 33.304 -35.182 19.000 1.00 50.00 86 ASP A O 1
ATOM 656 N N . TYR A 1 87 ? 34.679 -34.615 17.308 1.00 48.78 87 TYR A N 1
ATOM 657 C CA . TYR A 1 87 ? 34.970 -35.975 16.855 1.00 48.78 87 TYR A CA 1
ATOM 658 C C . TYR A 1 87 ? 36.367 -36.342 17.368 1.00 48.78 87 TYR A C 1
ATOM 660 O O . TYR A 1 87 ? 37.370 -35.811 16.893 1.00 48.78 87 TYR A O 1
ATOM 668 N N . ASP A 1 88 ? 36.399 -37.216 18.370 1.00 46.47 88 ASP A N 1
ATOM 669 C CA . ASP A 1 88 ? 37.596 -37.793 18.988 1.00 46.47 88 ASP A CA 1
ATOM 670 C C . ASP A 1 88 ? 38.247 -38.813 18.025 1.00 46.47 88 ASP A C 1
ATOM 672 O O . ASP A 1 88 ? 37.568 -39.767 17.627 1.00 46.47 88 ASP A O 1
ATOM 676 N N . PRO A 1 89 ? 39.504 -38.625 17.571 1.00 47.78 89 PRO A N 1
ATOM 677 C CA . PRO A 1 89 ? 40.129 -39.507 16.597 1.00 47.78 89 PRO A CA 1
ATOM 678 C C . PRO A 1 89 ? 41.043 -40.522 17.293 1.00 47.78 89 PRO A C 1
ATOM 680 O O . PRO A 1 89 ? 42.239 -40.289 17.443 1.00 47.78 89 PRO A O 1
ATOM 683 N N . GLU A 1 90 ? 40.502 -41.685 17.640 1.00 43.84 90 GLU A N 1
ATOM 684 C CA . GLU A 1 90 ? 41.305 -42.860 17.989 1.00 43.84 90 GLU A CA 1
ATOM 685 C C . GLU A 1 90 ? 40.948 -44.024 17.037 1.00 43.84 90 GLU A C 1
ATOM 687 O O . GLU A 1 90 ? 39.794 -44.441 16.941 1.00 43.84 90 GLU A O 1
ATOM 692 N N . ASP A 1 91 ? 41.993 -44.549 16.384 1.00 40.28 91 ASP A N 1
ATOM 693 C CA . ASP A 1 91 ? 42.161 -45.924 15.872 1.00 40.28 91 ASP A CA 1
ATOM 694 C C . ASP A 1 91 ? 41.832 -46.307 14.388 1.00 40.28 91 ASP A C 1
ATOM 696 O O . ASP A 1 91 ? 40.744 -46.743 14.026 1.00 40.28 91 ASP A O 1
ATOM 700 N N . VAL A 1 92 ? 42.904 -46.222 13.574 1.00 49.81 92 VAL A N 1
ATOM 701 C CA . VAL A 1 92 ? 43.502 -47.171 12.581 1.00 49.81 92 VAL A CA 1
ATOM 702 C C . VAL A 1 92 ? 42.903 -47.537 11.199 1.00 49.81 92 VAL A C 1
ATOM 704 O O . VAL A 1 92 ? 41.791 -48.024 11.043 1.00 49.81 92 VAL A O 1
ATOM 707 N N . GLU A 1 93 ? 43.841 -47.451 10.235 1.00 44.06 93 GLU A N 1
ATOM 708 C CA . GLU A 1 93 ? 44.117 -48.199 8.985 1.00 44.06 93 GLU A CA 1
ATOM 709 C C . GLU A 1 93 ? 43.085 -48.300 7.840 1.00 44.06 93 GLU A C 1
ATOM 711 O O . GLU A 1 93 ? 42.301 -49.236 7.713 1.00 44.06 93 GLU A O 1
ATOM 716 N N . SER A 1 94 ? 43.257 -47.378 6.887 1.00 54.81 94 SER A N 1
ATOM 717 C CA . SER A 1 94 ? 43.615 -47.620 5.473 1.00 54.81 94 SER A CA 1
ATOM 718 C C . SER A 1 94 ? 43.202 -48.951 4.813 1.00 54.81 94 SER A C 1
ATOM 720 O O . SER A 1 94 ? 43.928 -49.943 4.871 1.00 54.81 94 SER A O 1
ATOM 722 N N . VAL A 1 95 ? 42.138 -48.902 3.999 1.00 47.00 95 VAL A N 1
ATOM 723 C CA . VAL A 1 95 ? 42.041 -49.666 2.742 1.00 47.00 95 VA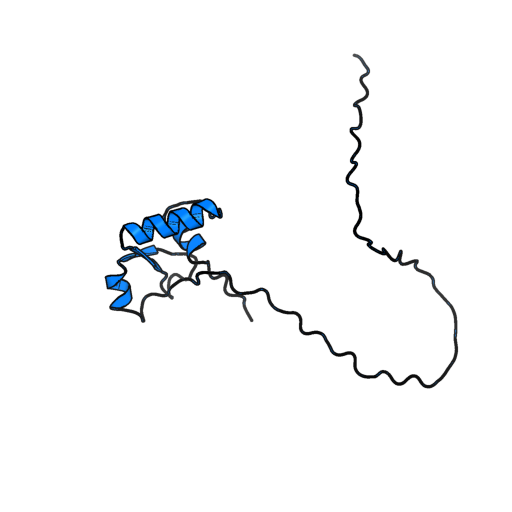L A CA 1
ATOM 724 C C . VAL A 1 95 ? 41.399 -48.816 1.638 1.00 47.00 95 VAL A C 1
ATOM 726 O O . VAL A 1 95 ? 40.439 -48.083 1.849 1.00 47.00 95 VAL A O 1
ATOM 729 N N . ASN A 1 96 ? 42.012 -48.901 0.461 1.00 50.47 96 ASN A N 1
ATOM 730 C CA . ASN A 1 96 ? 41.872 -48.048 -0.720 1.00 50.47 96 ASN A CA 1
ATOM 731 C C . ASN A 1 96 ? 40.602 -48.326 -1.561 1.00 50.47 96 ASN A C 1
ATOM 733 O O . ASN A 1 96 ? 40.142 -49.468 -1.595 1.00 50.47 96 ASN A O 1
ATOM 737 N N . SER A 1 97 ? 40.227 -47.340 -2.399 1.00 48.94 97 SER A N 1
ATOM 738 C CA . SER A 1 97 ? 39.287 -47.341 -3.564 1.00 48.94 97 SER A CA 1
ATOM 739 C C . SER A 1 97 ? 37.957 -46.620 -3.280 1.00 48.94 97 SER A C 1
ATOM 741 O O . SER A 1 97 ? 37.300 -46.926 -2.299 1.00 48.94 97 SER A O 1
ATOM 743 N N . ASP A 1 98 ? 37.471 -45.651 -4.060 1.00 44.19 98 ASP A N 1
ATOM 744 C CA . ASP A 1 98 ? 37.609 -45.391 -5.497 1.00 44.19 98 ASP A CA 1
ATOM 745 C C . ASP A 1 98 ? 37.502 -43.871 -5.775 1.00 44.19 98 ASP A C 1
ATOM 747 O O . ASP A 1 98 ? 36.798 -43.138 -5.080 1.00 44.19 98 ASP A O 1
ATOM 751 N N . SER A 1 99 ? 38.245 -43.390 -6.769 1.00 50.00 99 SER A N 1
ATOM 752 C CA . SER A 1 99 ? 38.462 -41.972 -7.072 1.00 50.00 99 SER A CA 1
ATOM 753 C C . SER A 1 99 ? 37.342 -41.413 -7.950 1.00 50.00 99 SER A C 1
ATOM 755 O O . SER A 1 99 ? 37.205 -41.789 -9.111 1.00 50.00 99 SER A O 1
ATOM 757 N N . SER A 1 100 ? 36.574 -40.456 -7.429 1.00 57.88 100 SER A N 1
ATOM 758 C CA . SER A 1 100 ? 35.819 -39.497 -8.242 1.00 57.88 100 SER A CA 1
ATOM 759 C C . SER A 1 100 ? 36.408 -38.122 -7.968 1.00 57.88 100 SER A C 1
ATOM 761 O O . SER A 1 100 ? 36.234 -37.573 -6.886 1.00 57.88 100 SER A O 1
ATOM 763 N N . ALA A 1 101 ? 37.182 -37.606 -8.921 1.00 49.12 101 ALA A N 1
ATOM 764 C CA . ALA A 1 101 ? 37.847 -36.319 -8.799 1.00 49.12 101 ALA A CA 1
ATOM 765 C C . ALA A 1 101 ? 36.815 -35.191 -8.623 1.00 49.12 101 ALA A C 1
ATOM 767 O O . ALA A 1 101 ? 36.173 -34.760 -9.580 1.00 49.12 101 ALA A O 1
ATOM 768 N N . GLU A 1 102 ? 36.674 -34.698 -7.394 1.00 49.12 102 GLU A N 1
ATOM 769 C CA . GLU A 1 102 ? 36.081 -33.398 -7.119 1.00 49.12 102 GLU A CA 1
ATOM 770 C C . GLU A 1 102 ? 37.097 -32.322 -7.509 1.00 49.12 102 GLU A C 1
ATOM 772 O O . GLU A 1 102 ? 38.128 -32.133 -6.863 1.00 49.12 102 GLU A O 1
ATOM 777 N N . THR A 1 103 ? 36.827 -31.606 -8.599 1.00 48.94 103 THR A N 1
ATOM 778 C CA . THR A 1 103 ? 37.576 -30.393 -8.926 1.00 48.94 103 THR A CA 1
ATOM 779 C C . THR A 1 103 ? 37.241 -29.334 -7.878 1.00 48.94 103 THR A C 1
ATOM 781 O O . THR A 1 103 ? 36.196 -28.688 -7.938 1.00 48.94 103 THR A O 1
ATOM 784 N N . THR A 1 104 ? 38.131 -29.151 -6.904 1.00 52.78 104 THR A N 1
ATOM 785 C CA . THR A 1 104 ? 38.094 -28.048 -5.943 1.00 52.78 104 THR A CA 1
ATOM 786 C C . THR A 1 104 ? 38.213 -26.719 -6.691 1.00 52.78 104 THR A C 1
ATOM 788 O O . THR A 1 104 ? 39.284 -26.363 -7.185 1.00 52.78 104 THR A O 1
ATOM 791 N N . ILE A 1 105 ? 37.115 -25.967 -6.799 1.00 56.28 105 ILE A N 1
ATOM 792 C CA . ILE A 1 105 ? 37.147 -24.615 -7.366 1.00 56.28 105 ILE A CA 1
ATOM 793 C C . ILE A 1 105 ? 37.522 -23.633 -6.252 1.00 56.28 105 ILE A C 1
ATOM 795 O O . ILE A 1 105 ? 36.673 -23.180 -5.486 1.00 56.28 105 ILE A O 1
ATOM 799 N N . ASN A 1 106 ? 38.807 -23.285 -6.173 1.00 45.94 106 ASN A N 1
ATOM 800 C CA . ASN A 1 106 ? 39.272 -22.153 -5.374 1.00 45.94 106 ASN A CA 1
ATOM 801 C C . ASN A 1 106 ? 38.905 -20.849 -6.095 1.00 45.94 106 ASN A C 1
ATOM 803 O O . ASN A 1 106 ? 39.577 -20.441 -7.041 1.00 45.94 106 ASN A O 1
ATOM 807 N N . TYR A 1 107 ? 37.843 -20.181 -5.648 1.00 46.25 107 TYR A N 1
ATOM 808 C CA . TYR A 1 107 ? 37.490 -18.851 -6.141 1.00 46.25 107 TYR A CA 1
ATOM 809 C C . TYR A 1 107 ? 38.372 -17.790 -5.472 1.00 46.25 107 TYR A C 1
ATOM 811 O O . TYR A 1 107 ? 38.167 -17.438 -4.311 1.00 46.25 107 TYR A O 1
ATOM 819 N N . THR A 1 108 ? 39.336 -17.242 -6.211 1.00 58.88 108 THR A N 1
ATOM 820 C CA . THR A 1 108 ? 39.966 -15.957 -5.881 1.00 58.88 108 THR A CA 1
ATOM 821 C C . THR A 1 108 ? 39.243 -14.829 -6.630 1.00 58.88 108 THR A C 1
ATOM 823 O O . THR A 1 108 ? 38.934 -14.967 -7.817 1.00 58.88 108 THR A O 1
ATOM 826 N N . PRO A 1 109 ? 38.919 -13.700 -5.974 1.00 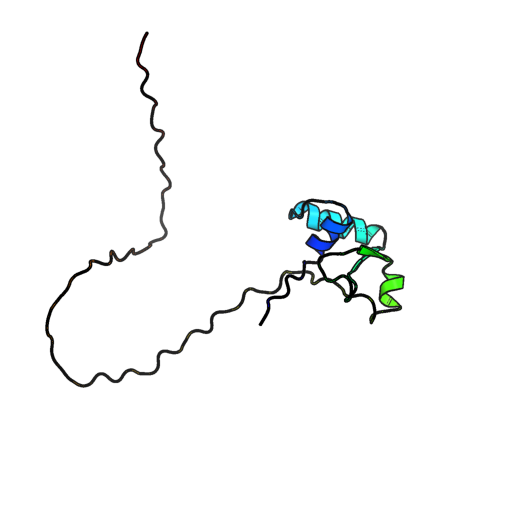53.91 109 PRO A N 1
ATOM 827 C CA . PRO A 1 109 ? 38.132 -12.642 -6.593 1.00 53.91 109 PRO A CA 1
ATOM 828 C C . PRO A 1 109 ? 39.039 -11.724 -7.413 1.00 53.91 109 PRO A C 1
ATOM 830 O O . PRO A 1 109 ? 39.434 -10.656 -6.947 1.00 53.91 109 PRO A O 1
ATOM 833 N N . THR A 1 110 ? 39.404 -12.110 -8.638 1.00 49.59 110 THR A N 1
ATOM 834 C CA . THR A 1 110 ? 39.963 -11.144 -9.599 1.00 49.59 110 THR A CA 1
ATOM 835 C C . THR A 1 110 ? 39.773 -11.574 -11.057 1.00 49.59 110 THR A C 1
ATOM 837 O O . THR A 1 110 ? 40.632 -12.236 -11.619 1.00 49.59 110 THR A O 1
ATOM 840 N N . ALA A 1 111 ? 38.676 -11.083 -11.658 1.00 49.00 111 ALA A N 1
ATOM 841 C CA . ALA A 1 111 ? 38.488 -10.813 -13.095 1.00 49.00 111 ALA A CA 1
ATOM 842 C C . ALA A 1 111 ? 38.522 -12.057 -14.042 1.00 49.00 111 ALA A C 1
ATOM 844 O O . ALA A 1 111 ? 39.056 -13.096 -13.706 1.00 49.00 111 ALA A O 1
ATOM 845 N N . ILE A 1 112 ? 37.927 -12.129 -15.236 1.00 50.03 112 ILE A N 1
ATOM 846 C CA . ILE A 1 112 ? 37.551 -11.162 -16.271 1.00 50.03 112 ILE A CA 1
ATOM 847 C C . ILE A 1 112 ? 36.386 -11.793 -17.070 1.00 50.03 112 ILE A C 1
ATOM 849 O O . ILE A 1 112 ? 36.470 -12.949 -17.480 1.00 50.03 112 ILE A O 1
ATOM 853 N N . VAL A 1 113 ? 35.322 -11.034 -17.355 1.00 53.75 113 VAL A N 1
ATOM 854 C CA . VAL A 1 113 ? 34.358 -11.386 -18.413 1.00 53.75 113 VAL A CA 1
ATOM 855 C C . VAL A 1 113 ? 35.021 -11.097 -19.760 1.00 53.75 113 VAL A C 1
ATOM 857 O O . VAL A 1 113 ? 35.270 -9.944 -20.101 1.00 53.75 113 VAL A O 1
ATOM 860 N N . THR A 1 114 ? 35.307 -12.128 -20.548 1.00 48.56 114 THR A N 1
ATOM 861 C CA . THR A 1 114 ? 35.564 -11.982 -21.987 1.00 48.56 114 THR A CA 1
ATOM 862 C C . THR A 1 114 ? 34.792 -13.074 -22.706 1.00 48.56 114 THR A C 1
ATOM 864 O O . THR A 1 114 ? 35.275 -14.184 -22.891 1.00 48.56 114 THR A O 1
ATOM 867 N N . MET A 1 115 ? 33.549 -12.766 -23.069 1.00 47.59 115 MET A N 1
ATOM 868 C CA . MET A 1 115 ? 32.773 -13.605 -23.976 1.00 47.59 115 MET A CA 1
ATOM 869 C C . MET A 1 115 ? 33.060 -13.112 -25.391 1.00 47.59 115 MET A C 1
ATOM 871 O O . MET A 1 115 ? 32.776 -11.964 -25.735 1.00 47.59 115 MET A O 1
ATOM 875 N N . ALA A 1 116 ? 33.700 -13.981 -26.163 1.00 46.06 116 ALA A N 1
ATOM 876 C CA . ALA A 1 116 ? 34.073 -13.771 -27.546 1.00 46.06 116 ALA A CA 1
ATOM 877 C C . ALA A 1 116 ? 32.837 -13.588 -28.442 1.00 46.06 116 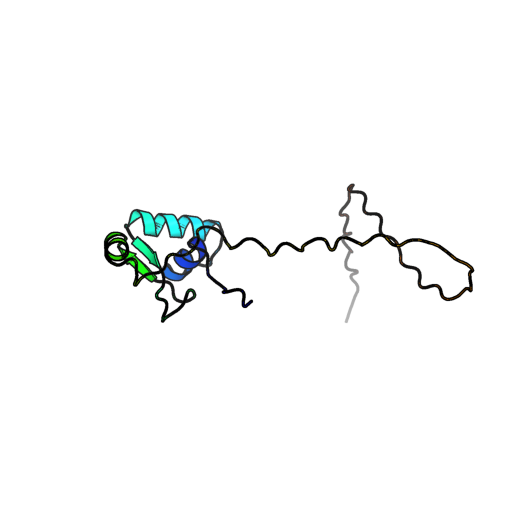ALA A C 1
ATOM 879 O O . ALA A 1 116 ? 31.912 -14.398 -28.426 1.00 46.06 116 ALA A O 1
ATOM 880 N N . THR A 1 117 ? 32.867 -12.550 -29.275 1.00 48.56 117 THR A N 1
ATOM 881 C CA . THR A 1 117 ? 32.051 -12.449 -30.487 1.00 48.56 117 THR A CA 1
ATOM 882 C C . THR A 1 117 ? 32.459 -13.573 -31.435 1.00 48.56 117 THR A C 1
ATOM 884 O O . THR A 1 117 ? 33.568 -13.559 -31.966 1.00 48.56 117 THR A O 1
ATOM 887 N N . THR A 1 118 ? 31.582 -14.546 -31.675 1.00 49.50 118 THR A N 1
ATOM 888 C CA . THR A 1 118 ? 31.762 -15.498 -32.777 1.00 49.50 118 THR A CA 1
ATOM 889 C C . THR A 1 118 ? 31.268 -14.868 -34.084 1.00 49.50 118 THR A C 1
ATOM 891 O O . THR A 1 118 ? 30.108 -14.451 -34.139 1.00 49.50 118 THR A O 1
ATOM 894 N N . PRO A 1 119 ? 32.091 -14.795 -35.145 1.00 44.19 119 PRO A N 1
ATOM 895 C CA . PRO A 1 119 ? 31.631 -14.389 -36.467 1.00 44.19 119 PRO A CA 1
ATOM 896 C C . PRO A 1 119 ? 30.799 -15.505 -37.117 1.00 44.19 119 PRO A C 1
ATOM 898 O O . PRO A 1 119 ? 31.176 -16.676 -37.099 1.00 44.19 119 PRO A O 1
ATOM 901 N N . VAL A 1 120 ? 29.667 -15.121 -37.707 1.00 51.78 120 VAL A N 1
ATOM 902 C CA . VAL A 1 120 ? 28.837 -15.967 -38.577 1.00 51.78 120 VAL A CA 1
ATOM 903 C C . VAL A 1 120 ? 29.615 -16.260 -39.869 1.00 51.78 120 VAL A C 1
ATOM 905 O O . VAL A 1 120 ? 30.036 -15.304 -40.523 1.00 51.78 120 VAL A O 1
ATOM 908 N N . PRO A 1 121 ? 29.802 -17.525 -40.288 1.00 48.88 121 PRO A N 1
ATOM 909 C CA . PRO A 1 121 ? 30.317 -17.815 -41.617 1.00 48.88 121 PRO A CA 1
ATOM 910 C C . PRO A 1 121 ? 29.188 -17.766 -42.658 1.00 48.88 121 PRO A C 1
ATOM 912 O O . PRO A 1 121 ? 28.236 -18.542 -42.621 1.00 48.88 121 PRO A O 1
ATOM 915 N N . THR A 1 122 ? 29.320 -16.842 -43.605 1.00 50.75 122 THR A N 1
ATOM 916 C CA . THR A 1 122 ? 28.578 -16.793 -44.871 1.00 50.75 122 THR A CA 1
ATOM 917 C C . THR A 1 122 ? 29.124 -17.843 -45.843 1.00 50.75 122 THR A C 1
ATOM 919 O O . THR A 1 122 ? 30.340 -17.902 -46.005 1.00 50.75 122 THR A O 1
ATOM 922 N N . CYS A 1 123 ? 28.245 -18.608 -46.508 1.00 38.75 123 CYS A N 1
ATOM 923 C CA . CYS A 1 123 ? 28.325 -19.168 -47.883 1.00 38.75 123 CYS A CA 1
ATOM 924 C C . CYS A 1 123 ? 27.274 -20.295 -48.013 1.00 38.75 123 CYS A C 1
ATOM 926 O O . CYS A 1 123 ? 27.126 -21.066 -47.076 1.00 38.75 123 CYS A O 1
ATOM 928 N N . LEU A 1 124 ? 26.556 -20.554 -49.109 1.00 42.84 124 LEU A N 1
ATOM 929 C CA . LEU A 1 124 ? 26.238 -19.902 -50.387 1.00 42.84 124 LEU A CA 1
ATOM 930 C C . LEU A 1 124 ? 25.221 -20.854 -51.075 1.00 42.84 124 LEU A C 1
ATOM 932 O O . LEU A 1 124 ? 25.369 -22.065 -50.953 1.00 42.84 124 LEU A O 1
ATOM 936 N N . GLN A 1 125 ? 24.272 -20.287 -51.829 1.00 39.31 125 GLN A N 1
ATOM 937 C CA . GLN A 1 125 ? 23.549 -20.858 -52.988 1.00 39.31 125 GLN A CA 1
ATOM 938 C C . GLN A 1 125 ? 22.676 -22.125 -52.854 1.00 39.31 125 GLN A C 1
ATOM 940 O O . GLN A 1 125 ? 23.168 -23.232 -52.663 1.00 39.31 125 GLN A O 1
ATOM 945 N N . LEU A 1 126 ? 21.385 -21.963 -53.179 1.00 36.66 126 LEU A N 1
ATOM 946 C CA . LEU A 1 126 ? 20.846 -22.230 -54.526 1.00 36.66 126 LEU A CA 1
ATOM 947 C C . LEU A 1 126 ? 19.717 -21.242 -54.847 1.00 36.66 126 LEU A C 1
ATOM 949 O O . LEU A 1 126 ? 18.932 -20.942 -53.920 1.00 36.66 126 LEU A O 1
#

Sequence (126 aa):
MTHSNVLTLGQACCLVLDLVPTNENRLRAKETLANIGLTTIYMRELGPLEPFALAKSKVDRNPFLYHAFPPTPPGSPKISAISDGDYDPEDVESVNSDSSAETTINYTPTAIVTMATTPVPTCLQL

pLDDT: mean 75.78, std 22.15, range [36.66, 98.06]

Foldseek 3Di:
DDPQPADAQLCQLCVQVVHDSDPVSSVVSCCVQVVVQWGWWDFPVVGRVDIYIDHPVVCVVCVPGTHHGHNDPPDDDDDDDDPDPDDDDDDDDDDDDDDDDDPPDDDDPDDDDDDDDDDDDDDDDD

Secondary structure (DSSP, 8-state):
-----PPPHHHHHHHHTT----HHHHHHHHHHHHHTTEEEEE-TTT-TTS-EEEEHHHHHH-TTT-EEPPSSPPPPPPPPPP-----------------------------------PPPPP----

Radius of gyration: 28.49 Å; chains: 1; bounding box: 56×63×74 Å